Protein AF-A0A817X4Y9-F1 (afdb_monomer_lite)

Secondary structure (DSSP, 8-state):
------------------EEEEPPTTS-GGGPEEEEE--S--S-EEEEEEE-TTSSEEEEEEEETT-S-EEEEEEE--SSTT---SS--PEEE-

Foldseek 3Di:
DDDPDDDDDDPPPPQPKDWDWDDDPPDDPVPIATADTDPPDSQQKDWDWDAPPVNQKIWIWIDRDPDPDTWIWIDGCPPDVPQRHHHHDIDTDD

pLDDT: mean 79.83, std 16.03, range [42.44, 97.0]

Structure (mmCIF, N/CA/C/O backbone):
data_AF-A0A817X4Y9-F1
#
_entry.id   AF-A0A817X4Y9-F1
#
loop_
_atom_site.group_PDB
_atom_site.id
_atom_site.type_symbol
_atom_site.label_atom_id
_atom_site.label_alt_id
_atom_site.label_comp_id
_atom_site.label_asym_id
_atom_site.label_entity_id
_atom_site.label_seq_id
_atom_site.pdbx_PDB_ins_code
_atom_site.Cartn_x
_atom_site.Cartn_y
_atom_site.Cartn_z
_atom_site.occupancy
_atom_site.B_iso_or_equiv
_atom_site.auth_seq_id
_atom_site.auth_comp_id
_atom_site.auth_asym_id
_atom_site.auth_atom_id
_atom_site.pdbx_PDB_model_num
ATOM 1 N N . THR A 1 1 ? 41.737 29.136 -34.884 1.00 44.03 1 THR A N 1
ATOM 2 C CA . THR A 1 1 ? 41.859 28.308 -33.666 1.00 44.03 1 THR A CA 1
ATOM 3 C C . THR A 1 1 ? 40.459 27.996 -33.186 1.00 44.03 1 THR A C 1
ATOM 5 O O . THR A 1 1 ? 39.784 28.877 -32.677 1.00 44.03 1 THR A O 1
ATOM 8 N N . GLU A 1 2 ? 39.970 26.790 -33.474 1.00 42.44 2 GLU A N 1
ATOM 9 C CA . GLU A 1 2 ? 38.625 26.349 -33.084 1.00 42.44 2 GLU A CA 1
ATOM 10 C C . GLU A 1 2 ? 38.634 25.884 -31.625 1.00 42.44 2 GLU A C 1
ATOM 12 O O . GLU A 1 2 ? 39.394 24.991 -31.249 1.00 42.44 2 GLU A O 1
ATOM 17 N N . ASN A 1 3 ? 37.792 26.501 -30.796 1.00 44.91 3 ASN A N 1
ATOM 18 C CA . ASN A 1 3 ? 37.563 26.058 -29.426 1.00 44.91 3 ASN A CA 1
ATOM 19 C C . ASN A 1 3 ? 36.719 24.777 -29.453 1.00 44.91 3 ASN A C 1
ATOM 21 O O . ASN A 1 3 ? 35.513 24.826 -29.694 1.00 44.91 3 ASN A O 1
ATOM 25 N N . LYS A 1 4 ? 37.348 23.625 -29.195 1.00 50.50 4 LYS A N 1
ATOM 26 C CA . LYS A 1 4 ? 36.640 22.377 -28.887 1.00 50.50 4 LYS A CA 1
ATOM 27 C C . LYS A 1 4 ? 35.960 22.523 -27.527 1.00 50.50 4 LYS A C 1
ATOM 29 O O . LYS A 1 4 ? 36.621 22.465 -26.494 1.00 50.50 4 LYS A O 1
ATOM 34 N N . VAL A 1 5 ? 34.643 22.707 -27.531 1.00 57.91 5 VAL A N 1
ATOM 35 C CA . VAL A 1 5 ? 33.821 22.558 -26.327 1.00 57.91 5 VAL A CA 1
ATOM 36 C C . VAL A 1 5 ? 33.628 21.061 -26.100 1.00 57.91 5 VAL A C 1
ATOM 38 O O . VAL A 1 5 ? 32.947 20.388 -26.871 1.00 57.91 5 VAL A O 1
ATOM 41 N N . THR A 1 6 ? 34.278 20.524 -25.074 1.00 47.59 6 THR A N 1
ATOM 42 C CA . THR A 1 6 ? 34.080 19.144 -24.626 1.00 47.59 6 THR A CA 1
ATOM 43 C C . THR A 1 6 ? 32.699 19.043 -23.971 1.00 47.59 6 THR A C 1
ATOM 45 O O . THR A 1 6 ? 32.420 19.838 -23.071 1.00 47.59 6 THR A O 1
ATOM 48 N N . PRO A 1 7 ? 31.813 18.117 -24.378 1.00 50.78 7 PRO A N 1
ATOM 49 C CA . PRO A 1 7 ? 30.535 17.964 -23.705 1.00 50.78 7 PRO A CA 1
ATOM 50 C C . PRO A 1 7 ? 30.784 17.337 -22.331 1.00 50.78 7 PRO A C 1
ATOM 52 O O . PRO A 1 7 ? 31.236 16.199 -22.226 1.00 50.78 7 PRO A O 1
ATOM 55 N N . THR A 1 8 ? 30.514 18.092 -21.270 1.00 53.06 8 THR A N 1
ATOM 56 C CA . THR A 1 8 ? 30.441 17.547 -19.914 1.00 53.06 8 THR A CA 1
ATOM 57 C C . THR A 1 8 ? 29.213 16.646 -19.848 1.00 53.06 8 THR A C 1
ATOM 59 O O . THR A 1 8 ? 28.084 17.132 -19.917 1.00 53.06 8 THR A O 1
ATOM 62 N N . THR A 1 9 ? 29.419 15.334 -19.749 1.00 51.66 9 THR A N 1
ATOM 63 C CA . THR A 1 9 ? 28.339 14.376 -19.503 1.00 51.66 9 THR A CA 1
ATOM 64 C C . THR A 1 9 ? 27.710 14.694 -18.148 1.00 51.66 9 THR A C 1
ATOM 66 O O . THR A 1 9 ? 28.325 14.485 -17.106 1.00 51.66 9 THR A O 1
ATOM 69 N N . ILE A 1 10 ? 26.495 15.240 -18.157 1.00 63.97 10 ILE A N 1
ATOM 70 C CA . ILE A 1 10 ? 25.667 15.357 -16.957 1.00 63.97 10 ILE A CA 1
ATOM 71 C C . ILE A 1 10 ? 25.018 13.986 -16.765 1.00 63.97 10 ILE A C 1
ATOM 73 O O . ILE A 1 10 ? 24.086 13.635 -17.489 1.00 63.97 10 ILE A O 1
ATOM 77 N N . GLU A 1 11 ? 25.515 13.194 -15.817 1.00 59.22 11 GLU A N 1
ATOM 78 C CA . GLU A 1 11 ? 24.806 11.997 -15.363 1.00 59.22 11 GLU A CA 1
ATOM 79 C C . GLU A 1 11 ? 23.563 12.437 -14.585 1.00 59.22 11 GLU A C 1
ATOM 81 O O . GLU A 1 11 ? 23.617 12.787 -13.407 1.00 59.22 11 GLU A O 1
ATOM 86 N N . VAL A 1 12 ? 22.419 12.483 -15.269 1.00 54.19 12 VAL A N 1
ATOM 87 C CA . VAL A 1 12 ? 21.126 12.685 -14.615 1.00 54.19 12 VAL A CA 1
ATOM 88 C C . VAL A 1 12 ? 20.636 11.325 -14.135 1.00 54.19 12 VAL A C 1
ATOM 90 O O . VAL A 1 12 ? 19.920 10.622 -14.848 1.00 54.19 12 VAL A O 1
ATOM 93 N N . THR A 1 13 ? 20.999 10.949 -12.914 1.00 52.03 13 THR A N 1
ATOM 94 C CA . THR A 1 13 ? 20.404 9.786 -12.250 1.00 52.03 13 THR A CA 1
ATOM 95 C C . THR A 1 13 ? 18.974 10.144 -11.842 1.00 52.03 13 THR A C 1
ATOM 97 O O . THR A 1 13 ? 18.728 10.628 -10.740 1.00 52.03 13 THR A O 1
ATOM 100 N N . ARG A 1 14 ? 18.004 9.970 -12.750 1.00 53.59 14 ARG A N 1
ATOM 101 C CA . ARG A 1 14 ? 16.581 10.031 -12.388 1.00 53.59 14 ARG A CA 1
ATOM 102 C C . ARG A 1 14 ? 16.228 8.779 -11.595 1.00 53.59 14 ARG A C 1
ATOM 104 O O . ARG A 1 14 ? 16.014 7.722 -12.178 1.00 53.59 14 ARG A O 1
ATOM 111 N N . MET A 1 15 ? 16.179 8.907 -10.274 1.00 56.81 15 MET A N 1
ATOM 112 C CA . MET A 1 15 ? 15.564 7.910 -9.402 1.00 56.81 15 MET A CA 1
ATOM 113 C C . MET A 1 15 ? 14.099 8.298 -9.202 1.00 56.81 15 MET A C 1
ATOM 115 O O . MET A 1 15 ? 13.746 8.922 -8.204 1.00 56.81 15 MET A O 1
ATOM 119 N N . ASP A 1 16 ? 13.254 7.985 -10.184 1.00 63.00 16 ASP A N 1
ATOM 120 C CA . ASP A 1 16 ? 11.805 8.148 -10.044 1.00 63.00 16 ASP A CA 1
ATOM 121 C C . ASP A 1 16 ? 11.283 7.022 -9.134 1.00 63.00 16 ASP A C 1
ATOM 123 O O . ASP A 1 16 ? 10.792 5.995 -9.599 1.00 63.00 16 ASP A O 1
ATOM 127 N N . ILE A 1 17 ? 11.465 7.186 -7.821 1.00 75.12 17 ILE A N 1
ATOM 128 C CA . ILE A 1 17 ? 10.955 6.259 -6.807 1.00 75.12 17 ILE A CA 1
ATOM 129 C C . ILE A 1 17 ? 9.515 6.663 -6.509 1.00 75.12 17 ILE A C 1
ATOM 131 O O . ILE A 1 17 ? 9.263 7.745 -5.976 1.00 75.12 17 ILE A O 1
ATOM 135 N N . GLN A 1 18 ? 8.560 5.802 -6.855 1.00 83.62 18 GLN A N 1
ATOM 136 C CA . GLN A 1 18 ? 7.177 5.999 -6.445 1.00 83.62 18 GLN A CA 1
ATOM 137 C C . GLN A 1 18 ? 6.951 5.429 -5.042 1.00 83.62 18 GLN A C 1
ATOM 139 O O . GLN A 1 18 ? 7.366 4.315 -4.717 1.00 83.62 18 GLN A O 1
ATOM 144 N N . GLU A 1 19 ? 6.241 6.199 -4.226 1.00 89.25 19 GLU A N 1
ATOM 145 C CA . GLU A 1 19 ? 5.847 5.828 -2.873 1.00 89.25 19 GLU A CA 1
ATOM 146 C C . GLU A 1 19 ? 4.332 5.975 -2.711 1.00 89.25 19 GLU A C 1
ATOM 148 O O . GLU A 1 19 ? 3.700 6.850 -3.310 1.00 89.25 19 GLU A O 1
ATOM 153 N N . VAL A 1 20 ? 3.750 5.125 -1.870 1.00 91.75 20 VAL A N 1
ATOM 154 C CA . VAL A 1 20 ? 2.333 5.157 -1.509 1.00 91.75 20 VAL A CA 1
ATOM 155 C C . VAL A 1 20 ? 2.204 5.675 -0.085 1.00 91.75 20 VAL A C 1
ATOM 157 O O . VAL A 1 20 ? 2.850 5.167 0.836 1.00 91.75 20 VAL A O 1
ATOM 160 N N . TYR A 1 21 ? 1.333 6.665 0.097 1.00 93.88 21 TYR A N 1
ATOM 161 C CA . TYR A 1 21 ? 1.077 7.306 1.380 1.00 93.88 21 TYR A CA 1
ATOM 162 C C . TYR A 1 21 ? -0.386 7.163 1.798 1.00 93.88 21 TYR A C 1
ATOM 164 O O . TYR A 1 21 ? -1.294 7.341 0.989 1.00 93.88 21 TYR A O 1
ATOM 172 N N . PHE A 1 22 ? -0.606 6.897 3.083 1.00 92.62 22 PHE A N 1
ATOM 173 C CA . PHE A 1 22 ? -1.910 6.974 3.723 1.00 92.62 22 PHE A CA 1
ATOM 174 C C . PHE A 1 22 ? -2.096 8.349 4.372 1.00 92.62 22 PHE A C 1
ATOM 176 O O . PHE A 1 22 ? -1.366 8.716 5.298 1.00 92.62 22 PHE A O 1
ATOM 183 N N . HIS A 1 23 ? -3.097 9.089 3.899 1.00 93.31 23 HIS A N 1
ATOM 184 C CA . HIS A 1 23 ? -3.498 10.381 4.450 1.00 93.31 23 HIS A CA 1
ATOM 185 C C . HIS A 1 23 ? -4.752 10.226 5.312 1.00 93.31 23 HIS A C 1
ATOM 187 O O . HIS A 1 23 ? -5.788 9.749 4.846 1.00 93.31 23 HIS A O 1
ATOM 193 N N . ARG A 1 24 ? -4.692 10.683 6.566 1.00 91.69 24 ARG A N 1
ATOM 194 C CA . ARG A 1 24 ? -5.879 10.770 7.426 1.00 91.69 24 ARG A CA 1
ATOM 195 C C . ARG A 1 24 ? -6.621 12.070 7.139 1.00 91.69 24 ARG A C 1
ATOM 197 O O . ARG A 1 24 ? -6.032 13.147 7.226 1.00 91.69 24 ARG A O 1
ATOM 204 N N . ILE A 1 25 ? -7.923 11.980 6.870 1.00 93.25 25 ILE A N 1
ATOM 205 C CA . ILE A 1 25 ? -8.780 13.157 6.656 1.00 93.25 25 ILE A CA 1
ATOM 206 C C . ILE A 1 25 ? -8.615 14.133 7.828 1.00 93.25 25 ILE A C 1
ATOM 208 O O . ILE A 1 25 ? -8.535 13.714 8.982 1.00 93.25 25 ILE A O 1
ATOM 212 N N . SER A 1 26 ? -8.586 15.436 7.53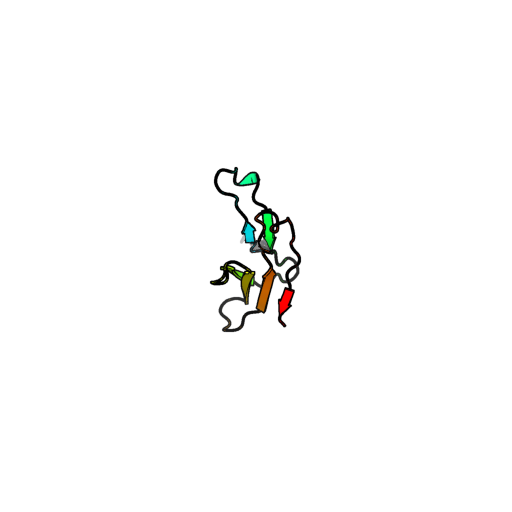1 1.00 94.94 26 SER A N 1
ATOM 213 C CA . SER A 1 26 ? -8.419 16.538 8.498 1.00 94.94 26 SER A CA 1
ATOM 214 C C . SER A 1 26 ? -7.063 16.607 9.216 1.00 94.94 26 SER A C 1
ATOM 216 O O . SER A 1 26 ? -6.903 17.377 10.161 1.00 94.94 26 SER A O 1
ATOM 218 N N . THR A 1 27 ? -6.057 15.865 8.748 1.00 94.94 27 THR A N 1
ATOM 219 C CA . THR A 1 27 ? -4.672 15.997 9.226 1.00 94.94 27 THR A CA 1
ATOM 220 C C . THR A 1 27 ? -3.815 16.797 8.246 1.00 94.94 27 THR A C 1
ATOM 222 O O . THR A 1 27 ? -4.211 17.065 7.111 1.00 94.94 27 THR A O 1
ATOM 225 N N . ARG A 1 28 ? -2.631 17.242 8.678 1.00 97.00 28 ARG A N 1
ATOM 226 C CA . ARG A 1 28 ? -1.670 17.879 7.767 1.00 97.00 28 ARG A CA 1
ATOM 227 C C . ARG A 1 28 ? -1.029 16.809 6.889 1.00 97.00 28 ARG A C 1
ATOM 229 O O . ARG A 1 28 ? -0.642 15.771 7.403 1.00 97.00 28 ARG A O 1
ATOM 236 N N . ARG A 1 29 ? -0.785 17.121 5.612 1.00 94.44 29 ARG A N 1
ATOM 237 C CA . ARG A 1 29 ? -0.040 16.251 4.678 1.00 94.44 29 ARG A CA 1
ATOM 238 C C . ARG A 1 29 ? 1.341 15.824 5.206 1.00 94.44 29 ARG A C 1
ATOM 240 O O . ARG A 1 29 ? 1.830 14.749 4.899 1.00 94.44 29 ARG A O 1
ATOM 247 N N . SER A 1 30 ? 1.984 16.651 6.035 1.00 95.56 30 SER A N 1
ATOM 248 C CA . SER A 1 30 ? 3.253 16.301 6.697 1.00 95.56 30 SER A CA 1
ATOM 249 C C . SER A 1 30 ? 3.137 15.141 7.697 1.00 95.56 30 SER A C 1
ATOM 251 O O . SER A 1 30 ? 4.152 14.672 8.197 1.00 95.56 30 SER A O 1
ATOM 253 N N . SER A 1 31 ? 1.915 14.735 8.042 1.00 94.00 31 SER A N 1
ATOM 254 C CA . SER A 1 31 ? 1.601 13.612 8.926 1.00 94.00 31 SER A CA 1
ATOM 255 C C . SER A 1 31 ? 1.188 12.354 8.152 1.00 94.00 31 SER A C 1
ATOM 257 O O . SER A 1 31 ? 0.764 11.384 8.777 1.00 94.00 31 SER A O 1
ATOM 259 N N . ASP A 1 32 ? 1.289 12.370 6.818 1.00 94.44 32 ASP A N 1
ATOM 260 C CA . ASP A 1 32 ? 1.011 11.212 5.971 1.00 94.44 32 ASP A CA 1
ATOM 261 C C . ASP A 1 32 ? 1.993 10.080 6.275 1.00 94.44 32 ASP A C 1
ATOM 263 O O . ASP A 1 32 ? 3.191 10.294 6.469 1.00 94.44 32 ASP A O 1
ATOM 267 N N . ILE A 1 33 ? 1.482 8.854 6.273 1.00 92.06 33 ILE A N 1
ATOM 268 C CA . ILE A 1 33 ? 2.260 7.662 6.599 1.00 92.06 33 ILE A CA 1
ATOM 269 C C . ILE A 1 33 ? 2.664 6.979 5.296 1.00 92.06 33 ILE A C 1
ATOM 271 O O . ILE A 1 33 ? 1.798 6.623 4.502 1.00 92.06 33 ILE A O 1
ATOM 275 N N . CYS A 1 34 ? 3.962 6.768 5.068 1.00 92.25 34 CYS A N 1
ATOM 276 C CA . CYS A 1 34 ? 4.425 5.967 3.933 1.00 92.25 34 CYS A CA 1
ATOM 277 C C . CYS A 1 34 ? 4.101 4.490 4.194 1.00 92.25 34 CYS A C 1
ATOM 279 O O . CYS A 1 34 ? 4.621 3.889 5.139 1.00 92.25 34 CYS A O 1
ATOM 281 N N . ILE A 1 35 ? 3.237 3.915 3.359 1.00 92.06 35 ILE A N 1
ATOM 282 C CA . ILE A 1 35 ? 2.778 2.530 3.495 1.00 92.06 35 ILE A CA 1
ATOM 283 C C . ILE A 1 35 ? 3.417 1.591 2.475 1.00 92.06 35 ILE A C 1
ATOM 285 O O . ILE A 1 35 ? 3.447 0.395 2.715 1.00 92.06 35 ILE A O 1
ATOM 289 N N . ALA A 1 36 ? 3.968 2.092 1.371 1.00 89.75 36 ALA A N 1
ATOM 290 C CA . ALA A 1 36 ? 4.744 1.278 0.440 1.00 89.75 36 ALA A CA 1
ATOM 291 C C . ALA A 1 36 ? 5.786 2.127 -0.292 1.00 89.75 36 ALA A C 1
ATOM 293 O O . ALA A 1 36 ? 5.537 3.278 -0.647 1.00 89.75 36 ALA A O 1
ATOM 294 N N . ARG A 1 37 ? 6.956 1.530 -0.517 1.00 87.06 37 ARG A N 1
ATOM 295 C CA . ARG A 1 37 ? 8.027 2.043 -1.375 1.00 87.06 37 ARG A CA 1
ATOM 296 C C . ARG A 1 37 ? 8.786 0.857 -1.959 1.00 87.06 37 ARG A C 1
ATOM 298 O O . ARG A 1 37 ? 9.025 -0.113 -1.241 1.00 87.06 37 ARG A O 1
ATOM 305 N N . CYS A 1 38 ? 9.191 0.943 -3.219 1.00 76.69 38 CYS A N 1
ATOM 306 C CA . CYS A 1 38 ? 10.153 0.010 -3.804 1.00 76.69 38 CYS A CA 1
ATOM 307 C C . CYS A 1 38 ? 11.485 0.735 -3.962 1.00 76.69 38 CYS A C 1
ATOM 309 O O . CYS A 1 38 ? 11.670 1.497 -4.904 1.00 76.69 38 CYS A O 1
ATOM 311 N N . VAL A 1 39 ? 12.386 0.533 -3.001 1.00 66.12 39 VAL A N 1
ATOM 312 C CA . VAL A 1 39 ? 13.731 1.134 -3.012 1.00 66.12 39 VAL A CA 1
ATOM 313 C C . VAL A 1 39 ? 14.769 0.253 -3.708 1.00 66.12 39 VAL A C 1
ATOM 315 O O . VAL A 1 39 ? 15.796 0.765 -4.139 1.00 66.12 39 VAL A O 1
ATOM 318 N N . ASP A 1 40 ? 14.484 -1.042 -3.854 1.00 61.28 40 ASP A N 1
ATOM 319 C CA . ASP A 1 40 ? 15.463 -2.025 -4.334 1.00 61.28 40 ASP A CA 1
ATOM 320 C C . ASP A 1 40 ? 15.468 -2.186 -5.861 1.00 61.28 40 ASP A C 1
ATOM 322 O O . ASP A 1 40 ? 16.422 -2.718 -6.422 1.00 61.28 40 ASP A O 1
ATOM 326 N N . ASP A 1 41 ? 14.418 -1.716 -6.539 1.00 60.41 41 ASP A N 1
ATOM 327 C CA . ASP A 1 41 ? 14.239 -1.881 -7.980 1.00 60.41 41 ASP A CA 1
ATOM 328 C C . ASP A 1 41 ? 14.040 -0.497 -8.613 1.00 60.41 41 ASP A C 1
ATOM 330 O O . ASP A 1 41 ? 12.945 0.069 -8.619 1.00 60.41 41 ASP A O 1
ATOM 334 N N . LEU A 1 42 ? 15.144 0.084 -9.097 1.00 58.75 42 LEU A N 1
ATOM 335 C CA . LEU A 1 42 ? 15.197 1.400 -9.758 1.00 58.75 42 LEU A CA 1
ATOM 336 C C . LEU A 1 42 ? 14.449 1.418 -11.107 1.00 58.75 42 LEU A C 1
ATOM 338 O O . LEU A 1 42 ? 14.348 2.456 -11.766 1.00 58.75 42 LEU A O 1
ATOM 342 N N . ASP A 1 43 ? 13.904 0.276 -11.520 1.00 61.00 43 ASP A N 1
ATOM 343 C CA . ASP A 1 43 ? 13.239 0.075 -12.793 1.00 61.00 43 ASP A CA 1
ATOM 344 C C . ASP A 1 43 ? 11.773 0.529 -12.773 1.00 61.00 43 ASP A C 1
ATOM 346 O O . ASP A 1 43 ? 10.859 -0.276 -12.940 1.00 61.00 43 ASP A O 1
ATOM 350 N N . ARG A 1 44 ? 11.544 1.843 -12.625 1.00 75.56 44 ARG A N 1
ATOM 351 C CA . ARG A 1 44 ? 10.272 2.532 -12.949 1.00 75.56 44 ARG A CA 1
ATOM 352 C C . ARG A 1 44 ? 9.021 1.733 -12.553 1.00 75.56 44 ARG A C 1
ATOM 354 O O . ARG A 1 44 ? 8.157 1.452 -13.393 1.00 75.56 44 ARG A O 1
ATOM 361 N N . LEU A 1 45 ? 8.968 1.316 -11.292 1.00 84.19 45 LEU A N 1
ATOM 362 C CA . LEU A 1 45 ? 7.819 0.602 -10.758 1.00 84.19 45 LEU A CA 1
ATOM 363 C C . LEU A 1 45 ? 6.683 1.584 -10.491 1.00 84.19 45 LEU A C 1
ATOM 365 O O . LEU A 1 45 ? 6.895 2.645 -9.903 1.00 84.19 45 LEU A O 1
ATOM 369 N N . PHE A 1 46 ? 5.482 1.198 -10.913 1.00 87.38 46 PHE A N 1
ATOM 370 C CA . PHE A 1 46 ? 4.266 1.965 -10.715 1.00 87.38 46 PHE A CA 1
ATOM 371 C C . PHE A 1 46 ? 3.303 1.233 -9.788 1.00 87.38 46 PHE A C 1
ATOM 373 O O . PHE A 1 46 ? 2.988 0.071 -10.026 1.00 87.38 46 PHE A O 1
ATOM 380 N N . PHE A 1 47 ? 2.815 1.927 -8.765 1.00 90.25 47 PHE A N 1
ATOM 381 C CA . PHE A 1 47 ? 1.815 1.441 -7.823 1.00 90.25 47 PHE A CA 1
ATOM 382 C C . PHE A 1 47 ? 0.422 1.926 -8.218 1.00 90.25 47 PHE A C 1
ATOM 384 O O . PHE A 1 47 ? 0.183 3.127 -8.367 1.00 90.25 47 PHE A O 1
ATOM 391 N N . SER A 1 48 ? -0.512 0.988 -8.288 1.00 92.56 48 SER A N 1
ATOM 392 C CA . SER A 1 48 ? -1.945 1.237 -8.186 1.00 92.56 48 SER A CA 1
ATOM 393 C C . SER A 1 48 ? -2.445 0.555 -6.919 1.00 92.56 48 SER A C 1
ATOM 395 O O . SER A 1 48 ? -2.139 -0.615 -6.703 1.00 92.56 48 SER A O 1
ATOM 397 N N . VAL A 1 49 ? -3.145 1.290 -6.056 1.00 93.94 49 VAL A N 1
ATOM 398 C CA . VAL A 1 49 ? -3.642 0.761 -4.781 1.00 93.94 49 VAL A CA 1
ATOM 399 C C . VAL A 1 49 ? -5.139 0.974 -4.700 1.00 93.94 49 VAL A C 1
ATOM 401 O O . VAL A 1 49 ? -5.620 2.092 -4.886 1.00 93.94 49 VAL A O 1
ATOM 404 N N . GLU A 1 50 ? -5.854 -0.094 -4.384 1.00 95.06 50 GLU A N 1
ATOM 405 C CA . GLU A 1 50 ? -7.296 -0.096 -4.182 1.00 95.06 50 GLU A CA 1
ATOM 406 C C . GLU A 1 50 ? -7.661 -0.811 -2.882 1.00 95.06 50 GLU A C 1
ATOM 408 O O . GLU A 1 50 ? -6.894 -1.617 -2.351 1.00 95.06 50 GLU A O 1
ATOM 413 N N . THR A 1 51 ? -8.8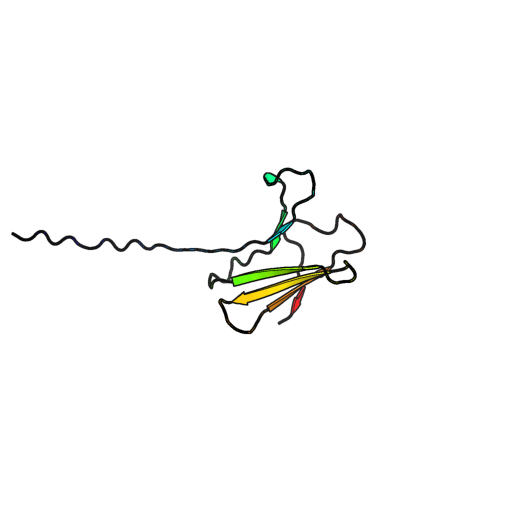35 -0.491 -2.353 1.00 93.50 51 THR A N 1
ATOM 414 C CA . THR A 1 51 ? -9.418 -1.228 -1.233 1.00 93.50 51 THR A CA 1
ATOM 415 C C . THR A 1 51 ? -10.305 -2.329 -1.797 1.00 93.50 51 THR A C 1
ATOM 417 O O . THR A 1 51 ? -11.033 -2.087 -2.757 1.00 93.50 51 THR A O 1
ATOM 420 N N . SER A 1 52 ? -10.280 -3.516 -1.196 1.00 92.88 52 SER A N 1
ATOM 421 C CA . SER A 1 52 ? -11.239 -4.572 -1.523 1.00 92.88 52 SER A CA 1
ATOM 422 C C . SER A 1 52 ? -12.684 -4.117 -1.289 1.00 92.88 52 SER A C 1
ATOM 424 O O . SER A 1 52 ? -12.949 -3.278 -0.426 1.00 92.88 52 SER A O 1
ATOM 426 N N . ASP A 1 53 ? -13.630 -4.719 -2.014 1.00 92.44 53 ASP A N 1
ATOM 427 C CA . ASP A 1 53 ? -15.062 -4.386 -1.928 1.00 92.44 53 ASP A CA 1
ATOM 428 C C . ASP A 1 53 ? -15.636 -4.524 -0.507 1.00 92.44 53 ASP A C 1
ATOM 430 O O . ASP A 1 53 ? -16.552 -3.800 -0.118 1.00 92.44 53 ASP A O 1
ATOM 434 N N . ASP A 1 54 ? -15.091 -5.449 0.288 1.00 91.31 54 ASP A N 1
ATOM 435 C CA . ASP A 1 54 ? -15.474 -5.667 1.685 1.00 91.31 54 ASP A CA 1
ATOM 436 C C . ASP A 1 54 ? -14.773 -4.721 2.680 1.00 91.31 54 ASP A C 1
ATOM 438 O O . ASP A 1 54 ? -15.073 -4.750 3.875 1.00 91.31 54 ASP A O 1
ATOM 442 N N . GLY A 1 55 ? -13.844 -3.881 2.211 1.00 88.12 55 GLY A N 1
ATOM 443 C CA . GLY A 1 55 ? -13.073 -2.943 3.025 1.00 88.12 55 GLY A CA 1
ATOM 444 C C . GLY A 1 55 ? -11.972 -3.582 3.875 1.00 88.12 55 GLY A C 1
ATOM 445 O O . GLY A 1 55 ? -11.348 -2.889 4.679 1.00 88.12 55 GLY A O 1
ATOM 446 N N . GLN A 1 56 ? -11.735 -4.889 3.745 1.00 89.19 56 GLN A N 1
ATOM 447 C CA . GLN A 1 56 ? -10.864 -5.641 4.650 1.00 89.19 56 GLN A CA 1
ATOM 448 C C . GLN A 1 56 ? -9.400 -5.672 4.205 1.00 89.19 56 GLN A C 1
ATOM 450 O O . GLN A 1 56 ? -8.536 -6.018 5.015 1.00 89.19 56 GLN A O 1
ATOM 455 N N . TYR A 1 57 ? -9.106 -5.296 2.960 1.00 90.62 57 TYR A N 1
ATOM 456 C CA . TYR A 1 57 ? -7.768 -5.350 2.384 1.00 90.62 57 TYR A CA 1
ATOM 457 C C . TYR A 1 57 ? -7.438 -4.085 1.595 1.00 90.62 57 TYR A C 1
ATOM 459 O O . TYR A 1 57 ? -8.293 -3.526 0.912 1.00 90.62 57 TYR A O 1
ATOM 467 N N . LEU A 1 58 ? -6.170 -3.677 1.637 1.00 93.19 58 LEU A N 1
ATOM 468 C CA . LEU A 1 58 ? -5.565 -2.908 0.552 1.00 93.19 58 LEU A CA 1
ATOM 469 C C . LEU A 1 58 ? -4.875 -3.873 -0.400 1.00 93.19 58 LEU A C 1
ATOM 471 O O . LEU A 1 58 ? -4.153 -4.773 0.033 1.00 93.19 58 LEU A O 1
ATOM 475 N N . ILE A 1 59 ? -5.080 -3.652 -1.687 1.00 94.69 59 ILE A N 1
ATOM 476 C CA . ILE A 1 59 ? -4.510 -4.424 -2.779 1.00 94.69 59 ILE A CA 1
ATOM 477 C C . ILE A 1 59 ? -3.631 -3.466 -3.570 1.00 94.69 59 ILE A C 1
ATOM 479 O O . ILE A 1 59 ? -4.102 -2.436 -4.047 1.00 94.69 59 ILE A O 1
ATOM 483 N N . ALA A 1 60 ? -2.346 -3.784 -3.684 1.00 93.81 60 ALA A N 1
ATOM 484 C CA . ALA A 1 60 ? -1.406 -3.037 -4.501 1.00 93.81 60 ALA A CA 1
ATOM 485 C C . ALA A 1 60 ? -1.032 -3.855 -5.740 1.00 93.81 60 ALA A C 1
ATOM 487 O O . ALA A 1 60 ? -0.456 -4.939 -5.635 1.00 93.81 60 ALA A O 1
ATOM 488 N N . SER A 1 61 ? -1.334 -3.303 -6.911 1.00 93.62 61 SER A N 1
ATOM 489 C CA . SER A 1 61 ? -0.847 -3.770 -8.204 1.00 93.62 61 SER A CA 1
ATOM 490 C C . SER A 1 61 ? 0.395 -2.974 -8.585 1.00 93.62 61 SER A C 1
ATOM 492 O O . SER A 1 61 ? 0.359 -1.742 -8.643 1.00 93.62 61 SER A O 1
ATOM 494 N N . ILE A 1 62 ? 1.507 -3.677 -8.797 1.00 91.38 62 ILE A N 1
ATOM 495 C CA . ILE A 1 62 ? 2.811 -3.064 -9.055 1.00 91.38 62 ILE A CA 1
ATOM 496 C C . ILE A 1 62 ? 3.279 -3.476 -10.443 1.00 91.38 62 ILE A C 1
ATOM 498 O O . ILE A 1 62 ? 3.643 -4.632 -10.664 1.00 91.38 62 ILE A O 1
ATOM 502 N N . SER A 1 63 ? 3.280 -2.527 -11.372 1.00 89.62 63 SER A N 1
ATOM 503 C CA . SER A 1 63 ? 3.665 -2.743 -12.767 1.00 89.62 63 SER A CA 1
ATOM 504 C C . SER A 1 63 ? 5.028 -2.135 -13.073 1.00 89.62 63 SER A C 1
ATOM 506 O O . SER A 1 63 ? 5.349 -1.049 -12.593 1.00 89.62 63 SER A O 1
ATOM 508 N N . LYS A 1 64 ? 5.802 -2.785 -13.942 1.00 87.12 64 LYS A N 1
ATOM 509 C CA . LYS A 1 64 ? 7.057 -2.248 -14.477 1.00 87.12 64 LYS A CA 1
ATOM 510 C C . LYS A 1 64 ? 6.819 -1.652 -15.862 1.00 87.12 64 LYS A C 1
ATOM 512 O O . LYS A 1 64 ? 6.582 -2.375 -16.831 1.00 87.12 64 LYS A O 1
ATOM 517 N N . GLY A 1 65 ? 6.875 -0.324 -15.968 1.00 82.94 65 GLY A N 1
ATOM 518 C CA . GLY A 1 65 ? 6.568 0.372 -17.220 1.00 82.94 65 GLY A CA 1
ATOM 519 C C . GLY A 1 65 ? 5.153 0.064 -17.729 1.00 82.94 65 GLY A C 1
ATOM 520 O O . GLY A 1 65 ? 4.181 0.231 -17.003 1.00 82.94 65 GLY A O 1
ATOM 521 N N . THR A 1 66 ? 5.038 -0.365 -18.988 1.00 83.12 66 THR A N 1
ATOM 522 C CA . THR A 1 66 ? 3.759 -0.684 -19.655 1.00 83.12 66 THR A CA 1
ATOM 523 C C . THR A 1 66 ? 3.572 -2.180 -19.922 1.00 83.12 66 THR A C 1
ATOM 525 O O . THR A 1 66 ? 2.726 -2.568 -20.734 1.00 83.12 66 THR A O 1
ATOM 528 N N . LEU A 1 67 ? 4.376 -3.029 -19.275 1.00 84.31 67 LEU A N 1
ATOM 529 C CA . LEU A 1 67 ? 4.227 -4.477 -19.375 1.00 84.31 67 LEU A CA 1
ATOM 530 C C . LEU A 1 67 ? 2.856 -4.901 -18.826 1.00 84.31 67 LEU A C 1
ATOM 532 O O . LEU A 1 67 ? 2.346 -4.320 -17.871 1.00 84.31 67 LEU A O 1
ATOM 536 N N . ARG A 1 68 ? 2.247 -5.922 -19.440 1.00 84.12 68 ARG A N 1
ATOM 537 C CA . ARG A 1 68 ? 0.945 -6.476 -19.021 1.00 84.12 68 ARG A CA 1
ATOM 538 C C . ARG A 1 68 ? 1.106 -7.551 -17.944 1.00 84.12 68 ARG A C 1
ATOM 540 O O . ARG A 1 68 ? 0.459 -8.590 -17.999 1.00 84.12 68 ARG A O 1
ATOM 547 N N . GLU A 1 69 ? 1.998 -7.297 -17.002 1.00 88.19 69 GLU A N 1
ATOM 548 C CA . GLU A 1 69 ? 2.244 -8.130 -15.833 1.00 88.19 69 GLU A CA 1
ATOM 549 C C . GLU A 1 69 ? 2.417 -7.216 -14.624 1.00 88.19 69 GLU A C 1
ATOM 551 O O . GLU A 1 69 ? 2.951 -6.106 -14.729 1.00 88.19 69 GLU A O 1
ATOM 556 N N . ASN A 1 70 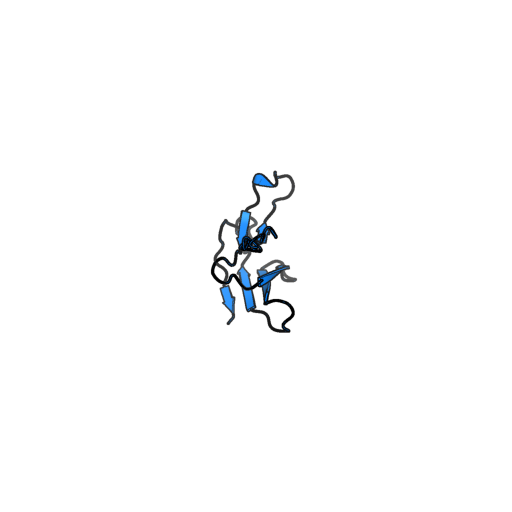? 1.939 -7.669 -13.474 1.00 89.44 70 ASN A N 1
ATOM 557 C CA . ASN A 1 70 ? 2.045 -6.920 -12.240 1.00 89.44 70 ASN A CA 1
ATOM 558 C C . ASN A 1 70 ? 2.283 -7.873 -11.074 1.00 89.44 70 ASN A C 1
ATOM 560 O O . ASN A 1 70 ? 1.712 -8.960 -11.015 1.00 89.44 70 ASN A O 1
ATOM 564 N N . LYS A 1 71 ? 3.103 -7.429 -10.123 1.00 90.88 71 LYS A N 1
ATOM 565 C CA . LYS A 1 71 ? 3.171 -8.050 -8.800 1.00 90.88 71 LYS A CA 1
ATOM 566 C C . LYS A 1 71 ? 1.916 -7.656 -8.024 1.00 90.88 71 LYS A C 1
ATOM 568 O O . LYS A 1 71 ? 1.364 -6.573 -8.252 1.00 90.88 71 LYS A O 1
ATOM 573 N N . LEU A 1 72 ? 1.479 -8.516 -7.111 1.00 92.94 72 LEU A N 1
ATOM 574 C CA . LEU A 1 72 ? 0.321 -8.257 -6.260 1.00 92.94 72 LEU A CA 1
ATO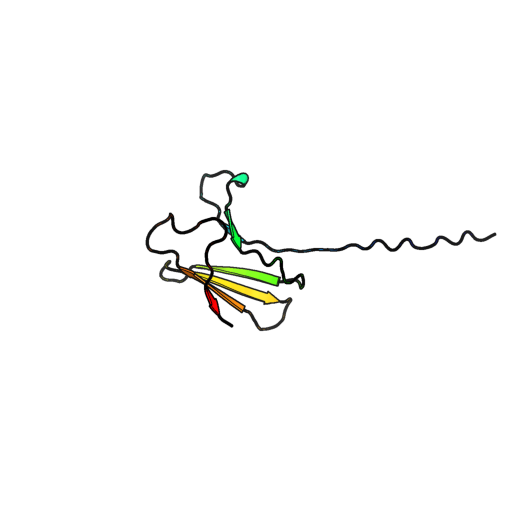M 575 C C . LEU A 1 72 ? 0.721 -8.326 -4.796 1.00 92.94 72 LEU A C 1
ATOM 577 O O . LEU A 1 72 ? 1.212 -9.352 -4.328 1.00 92.94 72 LEU A O 1
ATOM 581 N N . TRP A 1 73 ? 0.509 -7.235 -4.068 1.00 92.94 73 TRP A N 1
ATOM 582 C CA . TRP A 1 73 ? 0.695 -7.193 -2.621 1.00 92.94 73 TRP A CA 1
ATOM 583 C C . TRP A 1 73 ? -0.639 -6.922 -1.928 1.00 92.94 73 TRP A C 1
ATOM 585 O O . TRP A 1 73 ? -1.469 -6.167 -2.431 1.00 92.94 73 TRP A O 1
ATOM 595 N N . PHE A 1 74 ? -0.824 -7.506 -0.748 1.00 92.31 74 PHE A N 1
ATOM 596 C CA . PHE A 1 74 ? -2.035 -7.386 0.056 1.00 92.31 74 PHE A CA 1
ATOM 597 C C . PHE A 1 74 ? -1.680 -6.946 1.467 1.00 92.31 74 PHE A C 1
ATOM 599 O O . PHE A 1 74 ? -0.750 -7.474 2.079 1.00 92.31 74 PHE A O 1
ATOM 606 N N . LEU A 1 75 ? -2.452 -6.012 2.005 1.00 91.12 75 LEU A N 1
ATOM 607 C CA . LEU A 1 75 ? -2.378 -5.610 3.400 1.00 91.12 75 LEU A CA 1
ATOM 608 C C . LEU A 1 75 ? -3.746 -5.801 4.043 1.00 91.12 75 LEU A C 1
ATOM 610 O O . LEU A 1 75 ? -4.726 -5.197 3.613 1.00 91.12 75 LEU A O 1
ATOM 614 N N . SER A 1 76 ? -3.811 -6.626 5.087 1.00 89.38 76 SER A N 1
ATOM 615 C CA . SER A 1 76 ? -5.026 -6.775 5.890 1.00 89.38 76 SER A CA 1
ATOM 616 C C . SER A 1 76 ? -5.268 -5.504 6.699 1.00 89.38 76 SER A C 1
ATOM 618 O O . SER A 1 76 ? -4.421 -5.087 7.488 1.00 89.38 76 SER A O 1
ATOM 620 N N . LEU A 1 77 ? -6.439 -4.898 6.528 1.00 86.19 77 LEU A N 1
ATOM 621 C CA . LEU A 1 77 ? -6.823 -3.693 7.250 1.00 86.19 77 LEU A CA 1
ATOM 622 C C . LEU A 1 77 ? -7.441 -3.984 8.617 1.00 86.19 77 LEU A C 1
ATOM 624 O O . LEU A 1 77 ? -7.529 -3.070 9.429 1.00 86.19 77 LEU A O 1
ATOM 628 N N . SER A 1 78 ? -7.807 -5.226 8.948 1.00 71.94 78 SER A N 1
ATOM 629 C CA . SER A 1 78 ? -8.585 -5.559 10.159 1.00 71.94 78 SER A CA 1
ATOM 630 C C . SER A 1 78 ? -9.845 -4.675 10.342 1.00 71.94 78 SER A C 1
ATOM 632 O O . SER A 1 78 ? -10.045 -3.659 9.691 1.00 71.94 78 SER A O 1
ATOM 634 N N . LYS A 1 79 ? -10.737 -5.001 11.281 1.00 56.69 79 LYS A N 1
ATOM 635 C CA . LYS A 1 79 ? -11.914 -4.140 11.545 1.00 56.69 79 LYS A CA 1
ATOM 636 C C . LYS A 1 79 ? -11.592 -2.868 12.351 1.00 56.69 79 LYS A C 1
ATOM 638 O O . LYS A 1 79 ? -12.507 -2.221 12.852 1.00 56.69 79 LYS A O 1
ATOM 643 N N . SER A 1 80 ? -10.315 -2.523 12.535 1.00 55.16 80 SER A N 1
ATOM 644 C CA . SER A 1 80 ? -9.899 -1.358 13.320 1.00 55.16 80 SER A CA 1
ATOM 645 C C . SER A 1 80 ? -9.146 -0.350 12.454 1.00 55.16 80 SER A C 1
ATOM 647 O O . SER A 1 80 ? -8.193 -0.694 11.764 1.00 55.16 80 SER A O 1
ATOM 649 N N . SER A 1 81 ? -9.525 0.924 12.547 1.00 55.84 81 SER A N 1
ATOM 650 C CA . SER A 1 81 ? -8.896 2.055 11.847 1.00 55.84 81 SER A CA 1
ATOM 651 C C . SER A 1 81 ? -7.434 2.328 12.247 1.00 55.84 81 SER A C 1
ATOM 653 O O . SER A 1 81 ? -6.812 3.248 11.719 1.00 55.84 81 SER A O 1
ATOM 655 N N . ASN A 1 82 ? -6.892 1.561 13.199 1.00 62.50 82 ASN A N 1
ATOM 656 C CA . ASN A 1 82 ? -5.523 1.675 13.707 1.00 62.50 82 ASN A CA 1
ATOM 657 C C . ASN A 1 82 ? -4.544 0.692 13.045 1.00 62.50 82 ASN A C 1
ATOM 659 O O . ASN A 1 82 ? -3.383 0.645 13.435 1.00 62.50 82 ASN A O 1
ATOM 663 N N . SER A 1 83 ? -4.997 -0.098 12.074 1.00 67.44 83 SER A N 1
ATOM 664 C CA . SER A 1 83 ? -4.182 -1.104 11.385 1.00 67.44 83 SER A CA 1
ATOM 665 C C . SER A 1 83 ? -3.121 -0.529 10.454 1.00 67.44 83 SER A C 1
ATOM 667 O O . SER A 1 83 ? -2.096 -1.166 10.224 1.00 67.44 83 SER A O 1
ATOM 669 N N . ILE A 1 84 ? -3.350 0.674 9.922 1.00 80.00 84 ILE A N 1
ATOM 670 C CA . ILE A 1 84 ? -2.410 1.314 9.008 1.00 80.00 84 ILE A CA 1
ATOM 671 C C . ILE A 1 84 ? -1.325 2.016 9.824 1.00 80.00 84 ILE A C 1
ATOM 673 O O . ILE A 1 84 ? -1.550 3.068 10.431 1.00 80.00 84 ILE A O 1
ATOM 677 N N . VAL A 1 85 ? -0.145 1.405 9.811 1.00 82.25 85 VAL A N 1
ATOM 678 C CA . VAL A 1 85 ? 1.084 1.865 10.464 1.00 82.25 85 VAL A CA 1
ATOM 679 C C . VAL A 1 85 ? 2.1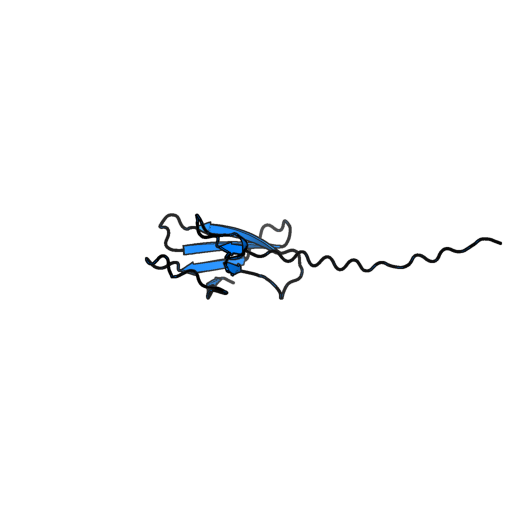45 2.213 9.420 1.00 82.25 85 VAL A C 1
ATOM 681 O O . VAL A 1 85 ? 1.995 1.897 8.241 1.00 82.25 85 VAL A O 1
ATOM 684 N N . GLU A 1 86 ? 3.215 2.890 9.838 1.00 82.50 86 GLU A N 1
ATOM 685 C CA . GLU A 1 86 ? 4.369 3.116 8.965 1.00 82.50 86 GLU A CA 1
ATOM 686 C C . GLU A 1 86 ? 5.031 1.779 8.617 1.00 82.50 86 GLU A C 1
ATOM 688 O O . GLU A 1 86 ? 5.264 0.967 9.510 1.00 82.50 86 GLU A O 1
ATOM 693 N N . LYS A 1 87 ? 5.340 1.568 7.327 1.00 81.75 87 LYS A N 1
ATOM 694 C CA . LYS A 1 87 ? 5.924 0.316 6.804 1.00 81.75 87 LYS A CA 1
ATOM 695 C C . LYS A 1 87 ? 5.142 -0.929 7.269 1.00 81.75 87 LYS A C 1
ATOM 697 O O . LYS A 1 87 ? 5.692 -1.769 7.982 1.00 81.75 87 LYS A O 1
ATOM 702 N N . PRO A 1 88 ? 3.858 -1.040 6.892 1.00 87.56 88 PRO A N 1
ATOM 703 C CA . PRO A 1 88 ? 3.041 -2.182 7.262 1.00 87.56 88 PRO A CA 1
ATOM 704 C C . PRO A 1 88 ? 3.554 -3.465 6.590 1.00 87.56 88 PRO A C 1
ATOM 706 O O . PRO A 1 88 ? 4.234 -3.418 5.560 1.00 87.56 88 PRO A O 1
ATOM 709 N N . ASP A 1 89 ? 3.215 -4.611 7.178 1.00 88.00 89 ASP A N 1
ATOM 710 C CA . ASP A 1 89 ? 3.643 -5.920 6.684 1.00 88.00 89 ASP A CA 1
ATOM 711 C C . ASP A 1 89 ? 2.767 -6.364 5.503 1.00 88.00 89 ASP A C 1
ATOM 713 O O . ASP A 1 89 ? 1.649 -6.857 5.671 1.00 88.00 89 ASP A O 1
ATOM 717 N N . TRP A 1 90 ? 3.253 -6.107 4.289 1.00 90.75 90 TRP A N 1
ATOM 718 C CA . TRP A 1 90 ? 2.587 -6.516 3.056 1.00 90.75 90 TRP A CA 1
ATOM 719 C C . TRP A 1 90 ? 2.830 -7.995 2.776 1.00 90.75 90 TRP A C 1
ATOM 721 O O . TRP A 1 90 ? 3.972 -8.432 2.622 1.00 90.75 90 TRP A O 1
ATOM 731 N N . ILE A 1 91 ? 1.747 -8.739 2.574 1.00 91.56 91 ILE A N 1
ATOM 732 C CA . ILE A 1 91 ? 1.804 -10.086 2.016 1.00 91.56 91 ILE A CA 1
ATOM 733 C C . ILE A 1 91 ? 2.026 -9.949 0.511 1.00 91.56 91 ILE A C 1
ATOM 735 O O . ILE A 1 91 ? 1.196 -9.375 -0.193 1.00 91.56 91 ILE A O 1
ATOM 739 N N . LYS A 1 92 ? 3.149 -10.464 0.013 1.00 91.44 92 LYS A N 1
ATOM 740 C CA . LYS A 1 92 ? 3.517 -10.409 -1.407 1.00 91.44 92 LYS A CA 1
ATOM 741 C C . LYS A 1 92 ? 3.146 -11.733 -2.068 1.00 91.44 92 LYS A C 1
ATOM 743 O O . LYS A 1 92 ? 3.541 -12.783 -1.569 1.00 91.44 92 LYS A O 1
ATOM 748 N N . LEU A 1 93 ? 2.377 -11.679 -3.152 1.00 88.25 93 LEU A N 1
ATOM 749 C CA . LEU A 1 93 ? 2.159 -12.823 -4.032 1.00 88.25 93 LEU A CA 1
ATOM 750 C C . LEU A 1 93 ? 3.169 -12.749 -5.180 1.00 88.25 93 LEU A C 1
ATOM 752 O O . LEU A 1 93 ? 3.266 -11.714 -5.849 1.00 88.25 93 LEU A O 1
ATOM 756 N N . ASP A 1 94 ? 3.918 -13.837 -5.348 1.00 69.00 94 ASP A N 1
ATOM 757 C CA . ASP A 1 94 ? 4.888 -14.045 -6.428 1.00 69.00 94 ASP A CA 1
AT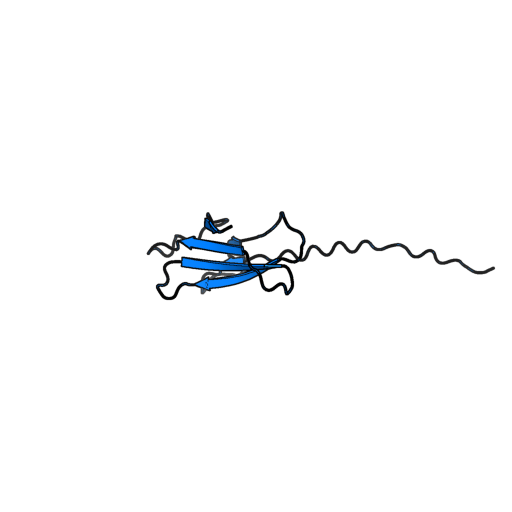OM 758 C C . ASP A 1 94 ? 4.250 -14.743 -7.637 1.00 69.00 94 ASP A C 1
ATOM 760 O O . ASP A 1 94 ? 3.360 -15.605 -7.432 1.00 69.00 94 ASP A O 1
#

Radius of gyration: 19.39 Å; chains: 1; bounding box: 57×42×47 Å

Sequence (94 aa):
TENKVTPTTIEVTRMDIQEVYFHRISTRRSSDICIARCVDDLDRLFFSVETSDDGQYLIASISKGTLRENKLWFLSLSKSSNSIVEKPDWIKLD